Protein AF-A0A947F4V6-F1 (afdb_monomer)

pLDDT: mean 88.83, std 10.09, range [44.06, 98.19]

Sequence (64 aa):
GVERMCSLFKEELTMVMRLMGTPTIADITEDHVLYNNLMTHIPAQARDYLQLDTYEPLRPVTKL

Structure (mmCIF, N/CA/C/O backbone):
data_AF-A0A947F4V6-F1
#
_entry.id   AF-A0A947F4V6-F1
#
loop_
_atom_site.group_PDB
_atom_site.id
_atom_site.type_symbol
_atom_site.label_atom_id
_atom_site.label_alt_id
_atom_site.label_comp_id
_atom_site.label_asym_id
_atom_site.label_entity_id
_atom_site.label_seq_id
_atom_site.pdbx_PDB_ins_code
_atom_site.Cartn_x
_atom_site.Cartn_y
_atom_site.Cartn_z
_atom_site.occupancy
_atom_site.B_iso_or_equiv
_atom_site.auth_seq_id
_atom_site.auth_comp_id
_atom_site.auth_asym_id
_atom_site.auth_atom_id
_atom_site.pdbx_PDB_model_num
ATOM 1 N N . GLY A 1 1 ? 4.482 19.290 7.802 1.00 83.81 1 GLY A N 1
ATOM 2 C CA . GLY A 1 1 ? 4.917 18.323 6.770 1.00 83.81 1 GLY A CA 1
ATOM 3 C C . GLY A 1 1 ? 4.403 16.937 7.092 1.00 83.81 1 GLY A C 1
ATOM 4 O O . GLY A 1 1 ? 3.432 16.509 6.487 1.00 83.81 1 GLY A O 1
ATOM 5 N N . VAL A 1 2 ? 4.999 16.290 8.097 1.00 95.69 2 VAL A N 1
ATOM 6 C CA . VAL A 1 2 ? 4.648 14.931 8.554 1.00 95.69 2 VAL A CA 1
ATOM 7 C C . VAL A 1 2 ? 3.184 14.800 8.977 1.00 95.69 2 VAL A C 1
ATOM 9 O O . VAL A 1 2 ? 2.506 13.895 8.518 1.00 95.69 2 VAL A O 1
ATOM 12 N N . GLU A 1 3 ? 2.655 15.739 9.762 1.00 97.00 3 GLU A N 1
ATOM 13 C CA . GLU A 1 3 ? 1.245 15.696 10.188 1.00 97.00 3 GLU A CA 1
ATOM 14 C C . GLU A 1 3 ? 0.275 15.687 9.003 1.00 97.00 3 GLU A C 1
ATOM 16 O O . GLU A 1 3 ? -0.664 14.901 8.971 1.00 97.00 3 GLU A O 1
ATOM 21 N N . ARG A 1 4 ? 0.552 16.504 7.979 1.00 96.44 4 ARG A N 1
ATOM 22 C CA . ARG A 1 4 ? -0.251 16.542 6.752 1.00 96.44 4 ARG A CA 1
ATOM 23 C C . ARG A 1 4 ? -0.179 15.218 5.989 1.00 96.44 4 ARG A C 1
ATOM 25 O O . ARG A 1 4 ?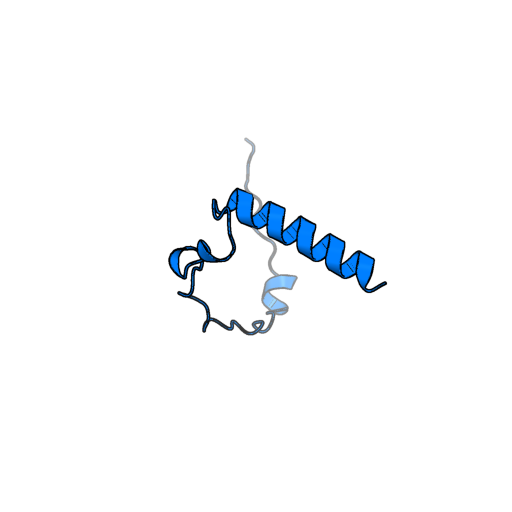 -1.193 14.778 5.464 1.00 96.44 4 ARG A O 1
ATOM 32 N N . MET A 1 5 ? 0.993 14.587 5.946 1.00 97.69 5 MET A N 1
ATOM 33 C CA . MET A 1 5 ? 1.165 13.263 5.344 1.00 97.69 5 MET A CA 1
ATOM 34 C C . MET A 1 5 ? 0.363 12.198 6.106 1.00 97.69 5 MET A C 1
ATOM 36 O O . MET A 1 5 ? -0.335 11.406 5.482 1.00 97.69 5 MET A O 1
ATOM 40 N N . CYS A 1 6 ? 0.400 12.216 7.441 1.00 98.00 6 CYS A N 1
ATOM 41 C CA . CYS A 1 6 ? -0.380 11.296 8.270 1.00 98.00 6 CYS A CA 1
ATOM 42 C C . CYS A 1 6 ? -1.891 11.485 8.077 1.00 98.00 6 CYS A C 1
ATOM 44 O O . CYS A 1 6 ? -2.623 10.498 8.012 1.00 98.00 6 CYS A O 1
ATOM 46 N N . SER A 1 7 ? -2.359 12.731 7.957 1.00 98.06 7 SER A N 1
ATOM 47 C CA . SER A 1 7 ? -3.771 13.018 7.679 1.00 98.06 7 SER A CA 1
ATOM 48 C C . SER A 1 7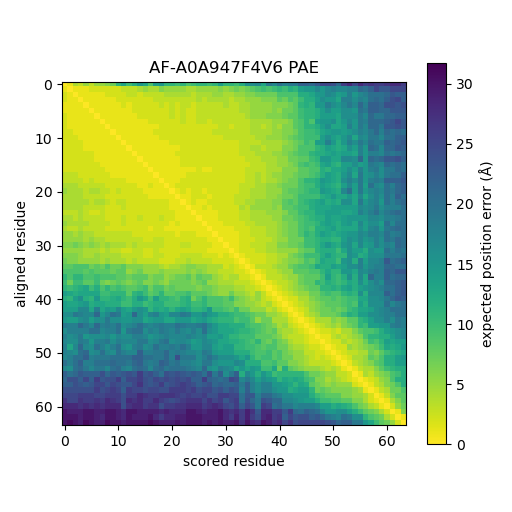 ? -4.204 12.482 6.317 1.00 98.06 7 SER A C 1
ATOM 50 O O . SER A 1 7 ? -5.218 11.796 6.245 1.00 98.06 7 SER A O 1
ATOM 52 N N . LEU A 1 8 ? -3.409 12.715 5.266 1.00 98.19 8 LEU A N 1
ATOM 53 C CA . LEU A 1 8 ? -3.698 12.200 3.922 1.00 98.19 8 LEU A CA 1
ATOM 54 C C . LEU A 1 8 ? -3.757 10.672 3.903 1.00 98.19 8 LEU A C 1
ATOM 56 O O . LEU A 1 8 ? -4.731 10.099 3.428 1.00 98.19 8 LEU A O 1
ATOM 60 N N . PHE A 1 9 ? -2.765 10.016 4.508 1.00 97.94 9 PHE A N 1
ATOM 61 C CA . PHE A 1 9 ? -2.748 8.560 4.618 1.00 97.94 9 PHE A CA 1
ATOM 62 C C . PHE A 1 9 ? -3.996 8.024 5.331 1.00 97.94 9 PHE A C 1
ATOM 64 O O . PHE A 1 9 ? -4.617 7.067 4.874 1.00 97.94 9 PHE A O 1
ATOM 71 N N . LYS A 1 10 ? -4.399 8.662 6.438 1.00 97.25 10 LYS A N 1
ATOM 72 C CA . LYS A 1 10 ? -5.609 8.285 7.174 1.00 97.25 10 LYS A CA 1
ATOM 73 C C . LYS A 1 10 ? -6.865 8.432 6.312 1.00 97.25 10 LYS A C 1
ATOM 75 O O . LYS A 1 10 ? -7.721 7.548 6.346 1.00 97.25 10 LYS A O 1
ATOM 80 N N . GLU A 1 11 ? -7.004 9.541 5.592 1.00 97.94 11 GLU A N 1
ATOM 81 C CA . GLU A 1 11 ? -8.165 9.820 4.740 1.00 97.94 11 GLU A CA 1
ATOM 82 C C . GLU A 1 11 ? -8.279 8.803 3.599 1.00 97.94 11 GLU A C 1
ATOM 84 O O . GLU A 1 11 ? -9.340 8.198 3.425 1.00 97.94 11 GLU A O 1
ATOM 89 N N . GLU A 1 12 ? -7.176 8.547 2.893 1.00 98.00 12 GLU A N 1
ATOM 90 C CA . GLU A 1 12 ? -7.120 7.575 1.798 1.00 98.00 12 GLU A CA 1
ATOM 91 C C . GLU A 1 12 ? -7.404 6.153 2.287 1.00 98.00 12 GLU A C 1
ATOM 93 O O . GLU A 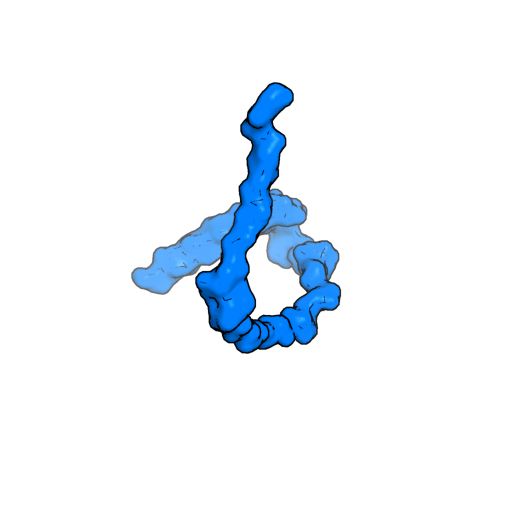1 12 ? -8.278 5.478 1.737 1.00 98.00 12 GLU A O 1
ATOM 98 N N . LEU A 1 13 ? -6.749 5.717 3.370 1.00 97.38 13 LEU A N 1
ATOM 99 C CA . LEU A 1 13 ? -6.974 4.391 3.946 1.00 97.38 13 LEU A CA 1
ATOM 100 C C . LEU A 1 13 ? -8.436 4.215 4.377 1.00 97.38 13 LEU A C 1
ATOM 102 O O . LEU A 1 13 ? -9.052 3.203 4.056 1.00 97.38 13 LEU A O 1
ATOM 106 N N . THR A 1 14 ? -9.020 5.214 5.047 1.00 97.44 14 THR A N 1
ATOM 107 C CA . THR A 1 14 ? -10.422 5.155 5.497 1.00 97.44 14 THR A CA 1
ATOM 108 C C . THR A 1 14 ? -11.388 5.067 4.315 1.00 97.44 14 THR A C 1
ATOM 110 O O . THR A 1 14 ? -12.373 4.327 4.371 1.00 97.44 14 THR A O 1
ATOM 113 N N . MET A 1 15 ? -11.131 5.817 3.240 1.00 98.06 15 MET A N 1
ATOM 114 C CA . MET A 1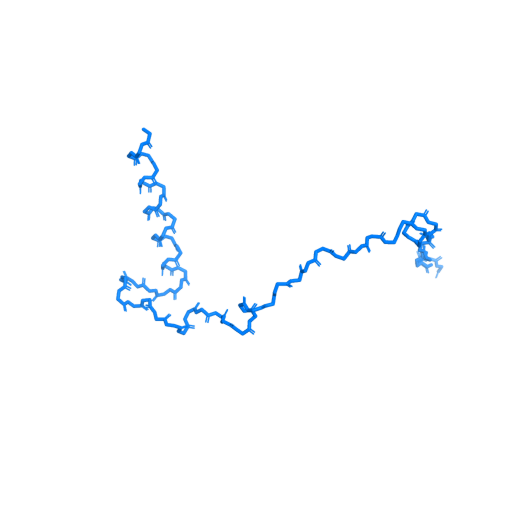 15 ? -11.947 5.774 2.027 1.00 98.06 15 MET A CA 1
ATOM 115 C C . MET A 1 15 ? -11.884 4.392 1.368 1.00 98.06 15 MET A C 1
ATOM 117 O O . MET A 1 15 ? -12.929 3.824 1.052 1.00 98.06 15 MET A O 1
ATOM 121 N N . VAL A 1 16 ? -10.686 3.827 1.208 1.00 97.50 16 VAL A N 1
ATOM 122 C CA . VAL A 1 16 ? -10.499 2.508 0.586 1.00 97.50 16 VAL A CA 1
ATOM 123 C C . VAL A 1 16 ? -11.110 1.402 1.447 1.00 97.50 16 VAL A C 1
ATOM 125 O O . VAL A 1 16 ? -11.841 0.567 0.924 1.00 97.50 16 VAL A O 1
ATOM 128 N N . MET A 1 17 ? -10.924 1.446 2.768 1.00 97.81 17 MET A N 1
ATOM 129 C CA . MET A 1 17 ? -11.549 0.505 3.706 1.00 97.81 17 MET A CA 1
ATOM 130 C C . MET A 1 17 ? -13.082 0.483 3.588 1.00 97.81 17 MET A C 1
ATOM 132 O O . MET A 1 17 ? -13.693 -0.582 3.641 1.00 97.81 17 MET A O 1
ATOM 136 N N . ARG A 1 18 ? -13.724 1.638 3.354 1.00 96.62 18 ARG A N 1
ATOM 137 C CA . ARG A 1 18 ? -15.177 1.701 3.108 1.00 96.62 18 ARG A CA 1
ATOM 138 C C . ARG A 1 18 ? -15.587 1.055 1.788 1.00 96.62 18 ARG A C 1
ATOM 140 O O . ARG A 1 18 ? -16.631 0.417 1.742 1.00 96.62 18 ARG A O 1
ATOM 147 N N . LEU A 1 19 ? -14.788 1.227 0.737 1.00 96.50 19 LEU A N 1
ATOM 148 C CA . LEU A 1 19 ? -15.053 0.633 -0.577 1.00 96.50 19 LEU A CA 1
ATOM 149 C C . LEU A 1 19 ? -14.842 -0.886 -0.571 1.00 96.50 19 LEU A C 1
ATOM 151 O O . LEU A 1 19 ? -15.585 -1.600 -1.236 1.00 96.50 19 LEU A O 1
ATOM 155 N N . MET A 1 20 ? -13.865 -1.371 0.200 1.00 95.19 20 MET A N 1
ATOM 156 C CA . MET A 1 20 ? -13.597 -2.803 0.380 1.00 95.19 20 MET A CA 1
ATOM 157 C C . MET A 1 20 ? -14.570 -3.483 1.353 1.00 95.19 20 MET A C 1
ATOM 159 O O . MET A 1 20 ? -14.650 -4.704 1.367 1.00 95.19 20 MET A O 1
ATOM 163 N N . GLY A 1 21 ? -15.314 -2.718 2.160 1.00 95.69 21 GLY A N 1
ATOM 164 C CA . GLY A 1 21 ? -16.220 -3.268 3.172 1.00 95.69 21 GLY A CA 1
ATOM 165 C C . GLY A 1 21 ? -15.521 -3.746 4.450 1.00 95.69 21 GLY A C 1
ATOM 166 O O . GLY A 1 21 ? -16.089 -4.555 5.176 1.00 95.69 21 GLY A O 1
ATOM 167 N N . THR A 1 22 ? -14.323 -3.236 4.751 1.00 97.00 22 THR A N 1
ATOM 168 C CA . THR A 1 22 ? -13.516 -3.589 5.932 1.00 97.00 22 THR A CA 1
ATOM 169 C C . THR A 1 22 ? -13.605 -2.470 6.984 1.00 97.00 22 THR A C 1
ATOM 171 O O . THR A 1 22 ? -12.833 -1.509 6.910 1.00 97.00 22 THR A O 1
ATOM 174 N N . PRO A 1 23 ? -14.558 -2.497 7.938 1.00 94.62 23 PRO A N 1
ATOM 175 C CA . PRO A 1 23 ? -14.777 -1.388 8.875 1.00 94.62 23 PRO A CA 1
ATOM 176 C C . PRO A 1 23 ? -13.629 -1.184 9.874 1.00 94.62 23 PRO A C 1
ATOM 178 O O . PRO A 1 23 ? -13.454 -0.074 10.385 1.00 94.62 23 PRO A O 1
ATOM 181 N N . THR A 1 24 ? -12.833 -2.218 10.143 1.00 96.31 24 THR A N 1
ATOM 182 C CA . THR A 1 24 ? -11.652 -2.177 11.011 1.00 96.31 24 THR A CA 1
ATOM 183 C C . THR A 1 24 ? -10.427 -2.774 10.317 1.00 96.31 24 THR A C 1
ATOM 185 O O . THR A 1 24 ? -10.535 -3.471 9.312 1.00 96.31 24 THR A O 1
ATOM 188 N N . ILE A 1 25 ? -9.232 -2.513 10.862 1.00 95.88 25 ILE A N 1
ATOM 189 C CA . ILE A 1 25 ? -7.976 -3.080 10.338 1.00 95.88 25 ILE A CA 1
ATOM 190 C C . ILE A 1 25 ? -7.983 -4.617 10.412 1.00 95.88 25 ILE A C 1
ATOM 192 O O . ILE A 1 25 ? -7.395 -5.270 9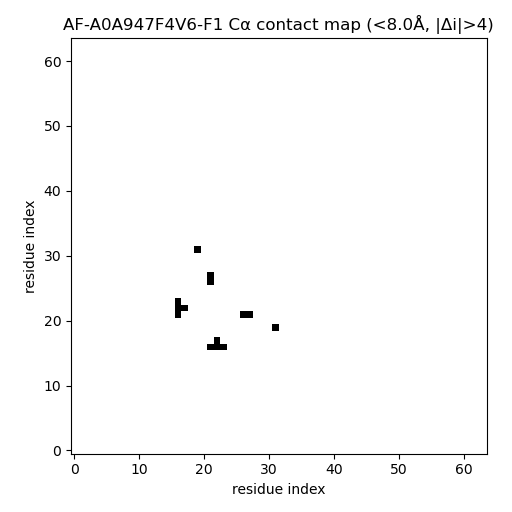.560 1.00 95.88 25 ILE A O 1
ATOM 196 N N . ALA A 1 26 ? -8.662 -5.194 11.409 1.00 96.94 26 ALA A N 1
ATOM 197 C CA . ALA A 1 26 ? -8.741 -6.643 11.585 1.00 96.94 26 ALA A CA 1
ATOM 198 C C . ALA A 1 26 ? -9.574 -7.336 10.495 1.00 96.94 26 ALA A C 1
ATOM 200 O O . ALA A 1 26 ? -9.399 -8.529 10.270 1.00 96.94 26 ALA A O 1
ATOM 201 N N . ASP A 1 27 ? -10.445 -6.592 9.808 1.00 96.44 27 ASP A N 1
ATOM 202 C CA . ASP A 1 27 ? -11.266 -7.122 8.717 1.00 96.44 27 ASP A CA 1
ATOM 203 C C . ASP A 1 27 ? -10.479 -7.238 7.401 1.00 96.44 27 ASP A C 1
ATOM 205 O O . ASP A 1 27 ? -10.971 -7.816 6.437 1.00 96.44 27 ASP A O 1
ATOM 209 N N . ILE A 1 28 ? -9.252 -6.704 7.337 1.00 96.69 28 ILE A N 1
ATOM 210 C CA . ILE A 1 28 ? -8.388 -6.805 6.159 1.00 96.69 28 ILE A CA 1
ATOM 211 C C . ILE A 1 28 ? -7.752 -8.199 6.131 1.00 96.69 28 ILE A C 1
ATOM 213 O O . ILE A 1 28 ? -6.762 -8.470 6.809 1.00 96.69 28 ILE A O 1
ATOM 217 N N . THR A 1 29 ? -8.332 -9.079 5.320 1.00 95.56 29 THR A N 1
ATOM 218 C CA . THR A 1 29 ? -7.854 -10.449 5.075 1.00 95.56 29 THR A CA 1
ATOM 219 C C . THR A 1 29 ? -7.258 -10.616 3.673 1.00 95.56 29 THR A C 1
ATOM 221 O O . THR A 1 29 ? -7.410 -9.746 2.811 1.00 95.56 29 THR A O 1
ATOM 224 N N . GLU A 1 30 ? -6.607 -11.756 3.428 1.00 94.00 30 GLU A N 1
ATOM 225 C CA . GLU A 1 30 ? -6.009 -12.123 2.133 1.00 94.00 30 GLU A CA 1
ATOM 226 C C . GLU A 1 30 ? -7.029 -12.188 0.983 1.00 94.00 30 GLU A C 1
ATOM 228 O O . GLU A 1 30 ? -6.662 -11.959 -0.168 1.00 94.00 30 GLU A O 1
ATOM 233 N N . ASP A 1 31 ? -8.312 -12.406 1.286 1.00 93.44 31 ASP A N 1
ATOM 234 C CA . ASP A 1 31 ? -9.397 -12.461 0.295 1.00 93.44 31 ASP A CA 1
ATOM 235 C C . ASP A 1 31 ? -9.589 -11.135 -0.462 1.00 93.44 31 ASP A C 1
ATOM 237 O O . ASP A 1 31 ? -10.136 -11.111 -1.565 1.00 93.44 31 ASP A O 1
ATOM 241 N N . HIS A 1 32 ? -9.113 -10.021 0.103 1.00 93.12 32 HIS A N 1
ATOM 242 C CA . HIS A 1 32 ? -9.178 -8.699 -0.524 1.00 93.12 32 HIS A CA 1
ATOM 243 C C . HIS A 1 32 ? -8.065 -8.465 -1.558 1.00 93.12 32 HIS A C 1
ATOM 245 O O . HIS A 1 32 ? -8.055 -7.424 -2.219 1.00 93.12 32 HIS A O 1
ATOM 251 N N . VAL A 1 33 ? -7.111 -9.393 -1.702 1.00 91.50 33 VAL A N 1
ATOM 252 C CA . VAL A 1 33 ? -5.920 -9.218 -2.542 1.00 91.50 33 VAL A CA 1
ATOM 253 C C . VAL A 1 33 ? -5.859 -10.290 -3.626 1.00 91.50 33 VAL A C 1
ATOM 255 O O . VAL A 1 33 ? -5.803 -11.487 -3.361 1.00 91.50 33 VAL A O 1
ATOM 258 N N . LEU A 1 34 ? -5.777 -9.857 -4.885 1.00 91.75 34 LEU A N 1
ATOM 259 C CA . LEU A 1 34 ? -5.492 -10.748 -6.009 1.00 91.75 34 LEU A CA 1
ATOM 260 C C . LEU A 1 34 ? -3.975 -10.958 -6.128 1.00 91.75 34 LEU A C 1
ATOM 262 O O . LEU A 1 34 ? -3.264 -10.081 -6.612 1.00 91.75 34 LEU A O 1
ATOM 266 N N . TYR A 1 35 ? -3.473 -12.123 -5.711 1.00 91.56 35 TYR A N 1
ATOM 267 C CA . TYR A 1 35 ? -2.036 -12.454 -5.735 1.00 91.56 35 TYR A CA 1
ATOM 268 C C . TYR A 1 35 ? -1.584 -13.248 -6.975 1.00 91.56 35 TYR A C 1
ATOM 270 O O . TYR A 1 35 ? -0.392 -13.511 -7.147 1.00 91.56 35 TYR A O 1
ATOM 278 N N . ASN A 1 36 ? -2.509 -13.610 -7.870 1.00 89.69 36 ASN A N 1
ATOM 279 C CA . ASN A 1 36 ? -2.262 -14.517 -9.003 1.00 89.69 36 ASN A CA 1
ATOM 280 C C . ASN A 1 36 ? -1.165 -14.048 -9.974 1.00 89.69 36 ASN A C 1
ATOM 282 O O . ASN A 1 36 ? -0.573 -14.862 -10.678 1.00 89.69 36 ASN A O 1
ATOM 286 N N . ASN A 1 37 ? -0.896 -12.746 -10.031 1.00 88.88 37 ASN A N 1
ATOM 287 C CA . ASN A 1 37 ? 0.076 -12.127 -10.931 1.00 88.88 37 ASN A CA 1
ATOM 288 C C . ASN A 1 37 ? 1.204 -11.398 -10.184 1.00 88.88 37 ASN A C 1
ATOM 290 O O . ASN A 1 37 ? 1.915 -10.599 -10.790 1.00 88.88 37 ASN A O 1
ATOM 294 N N . LEU A 1 38 ? 1.411 -11.679 -8.892 1.00 88.00 38 LEU A N 1
ATOM 295 C CA . LEU A 1 38 ? 2.437 -10.996 -8.095 1.00 88.00 38 LEU A CA 1
ATOM 296 C C . LEU A 1 38 ? 3.859 -11.229 -8.643 1.00 88.00 38 LEU A C 1
ATOM 298 O O . LEU A 1 38 ? 4.714 -10.354 -8.563 1.00 88.00 38 LEU A O 1
ATOM 302 N N . MET A 1 39 ? 4.096 -12.400 -9.243 1.00 87.12 39 MET A N 1
ATOM 303 C CA . MET A 1 39 ? 5.366 -12.768 -9.887 1.00 87.12 39 MET A CA 1
ATOM 304 C C . MET A 1 39 ? 5.478 -12.279 -11.338 1.00 87.12 39 MET A C 1
ATOM 306 O O . MET A 1 39 ? 6.529 -12.427 -11.963 1.00 87.12 39 MET A O 1
ATOM 310 N N . THR A 1 40 ? 4.411 -11.718 -11.909 1.00 88.44 40 THR A N 1
ATOM 311 C CA . THR A 1 40 ? 4.361 -11.313 -13.316 1.00 88.44 40 THR A CA 1
ATOM 312 C C . THR A 1 40 ? 5.030 -9.953 -13.501 1.00 88.44 40 THR A C 1
ATOM 314 O O . THR A 1 40 ? 4.389 -8.939 -13.764 1.00 88.44 40 THR A O 1
ATOM 317 N N . HIS A 1 41 ? 6.355 -9.930 -13.380 1.00 84.94 41 HIS A N 1
ATOM 318 C CA . HIS A 1 41 ? 7.157 -8.782 -13.775 1.00 84.94 41 HIS A CA 1
ATOM 319 C C . HIS A 1 41 ? 7.374 -8.823 -15.292 1.00 84.94 41 HIS A C 1
ATOM 321 O O . HIS A 1 41 ? 8.236 -9.551 -15.785 1.00 84.94 41 HIS A O 1
ATOM 327 N N . ILE A 1 42 ? 6.577 -8.058 -16.041 1.00 85.62 42 ILE A N 1
ATOM 328 C CA . ILE A 1 42 ? 6.738 -7.919 -17.493 1.00 85.62 42 ILE A CA 1
ATOM 329 C C . ILE A 1 42 ? 7.734 -6.780 -17.738 1.00 85.62 42 ILE A C 1
ATOM 331 O O . ILE A 1 42 ? 7.365 -5.616 -17.565 1.00 85.62 42 ILE A O 1
ATOM 335 N N . PRO A 1 43 ? 8.995 -7.067 -18.113 1.00 84.38 43 PRO A N 1
ATOM 336 C CA . PRO A 1 43 ? 9.908 -6.008 -18.509 1.00 84.38 43 PRO A CA 1
ATOM 337 C C . PRO A 1 43 ? 9.362 -5.315 -19.759 1.00 84.38 43 PRO A C 1
ATOM 339 O O . PRO A 1 43 ? 8.721 -5.949 -20.602 1.00 84.38 43 PRO A O 1
ATOM 342 N N . ALA A 1 44 ? 9.637 -4.019 -19.895 1.00 83.25 44 ALA A N 1
ATOM 343 C CA . ALA A 1 44 ? 9.314 -3.301 -21.119 1.00 83.25 44 ALA A CA 1
ATOM 344 C C . ALA A 1 44 ? 9.937 -4.039 -22.314 1.00 83.25 44 ALA A C 1
ATOM 346 O O . ALA A 1 44 ? 11.150 -4.253 -22.361 1.00 83.25 44 ALA A O 1
ATOM 347 N N . GLN A 1 45 ? 9.097 -4.471 -23.256 1.00 83.69 45 GLN A N 1
ATOM 348 C CA . GLN A 1 45 ? 9.575 -5.108 -24.476 1.00 83.69 45 GLN A CA 1
ATOM 349 C C . GLN A 1 45 ? 10.283 -4.074 -25.352 1.00 83.69 45 GLN A C 1
ATOM 351 O O . GLN A 1 45 ? 9.943 -2.888 -25.339 1.00 83.69 45 GLN A O 1
ATOM 356 N N . ALA A 1 46 ? 11.274 -4.525 -26.120 1.00 85.25 46 ALA A N 1
ATOM 357 C CA . ALA A 1 46 ? 11.917 -3.675 -27.107 1.00 85.25 46 ALA A CA 1
ATOM 358 C C . ALA A 1 46 ? 10.863 -3.175 -28.106 1.00 85.25 46 ALA A C 1
ATOM 360 O O . ALA A 1 46 ? 10.112 -3.964 -28.680 1.00 85.25 46 ALA A O 1
ATOM 361 N N . ARG A 1 47 ? 10.793 -1.855 -28.288 1.00 84.50 47 ARG A N 1
ATOM 362 C CA . ARG A 1 47 ? 9.889 -1.236 -29.255 1.00 84.50 47 ARG A CA 1
ATOM 363 C C . ARG A 1 47 ? 10.395 -1.521 -30.667 1.00 84.50 47 ARG A C 1
ATOM 365 O O . ARG A 1 47 ? 11.527 -1.166 -30.989 1.00 84.50 47 ARG A O 1
ATOM 372 N N . ASP A 1 48 ? 9.546 -2.101 -31.509 1.00 84.31 48 ASP A N 1
ATOM 373 C CA . ASP A 1 48 ? 9.822 -2.220 -32.940 1.00 84.31 48 ASP A CA 1
ATOM 374 C C . ASP A 1 48 ? 9.509 -0.890 -33.638 1.00 84.31 48 ASP A C 1
ATOM 376 O O . ASP A 1 48 ? 8.358 -0.573 -33.941 1.00 84.31 48 ASP A O 1
ATOM 380 N N . TYR A 1 49 ? 10.548 -0.084 -33.849 1.00 84.44 49 TYR A N 1
ATOM 381 C CA . TYR A 1 49 ? 10.436 1.200 -34.539 1.00 84.44 49 TYR A CA 1
ATOM 382 C C . TYR A 1 49 ? 10.081 1.036 -36.020 1.00 84.44 49 TYR A C 1
ATOM 384 O O . TYR A 1 49 ? 9.306 1.822 -36.552 1.00 84.44 49 TYR A O 1
ATOM 392 N N . LEU A 1 50 ? 10.591 -0.004 -36.689 1.00 83.00 50 LEU A N 1
ATOM 393 C CA . LEU A 1 50 ? 10.393 -0.176 -38.129 1.00 83.00 50 LEU A CA 1
ATOM 394 C C . LEU A 1 50 ? 8.932 -0.473 -38.450 1.00 83.00 50 LEU A C 1
ATOM 396 O O . LEU A 1 50 ? 8.360 0.134 -39.358 1.00 83.00 50 LEU A O 1
ATOM 400 N N . GLN A 1 51 ? 8.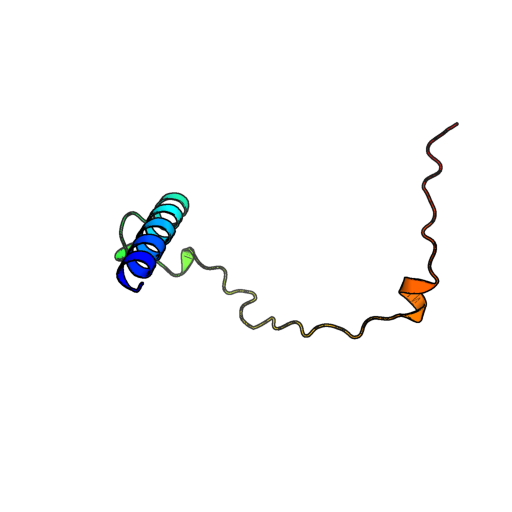317 -1.377 -37.688 1.00 81.06 51 GLN A N 1
ATOM 401 C CA . GLN A 1 51 ? 6.909 -1.703 -37.872 1.00 81.06 51 GLN A CA 1
ATOM 402 C C . GLN A 1 51 ? 6.003 -0.533 -37.465 1.00 81.06 51 GLN A C 1
ATOM 404 O O . GLN A 1 51 ? 5.097 -0.181 -38.219 1.00 81.06 51 GLN A O 1
ATOM 409 N N . LEU A 1 52 ? 6.227 0.069 -36.291 1.00 81.44 52 LEU A N 1
ATOM 410 C CA . LEU A 1 52 ? 5.336 1.105 -35.756 1.00 81.44 52 LEU A CA 1
ATOM 411 C C . LEU A 1 52 ? 5.381 2.415 -36.546 1.00 81.44 52 LEU A C 1
ATOM 413 O O . LEU A 1 52 ? 4.349 3.073 -36.650 1.00 81.44 52 LEU A O 1
ATOM 417 N N . ASP A 1 53 ? 6.538 2.783 -37.095 1.00 82.19 53 ASP A N 1
ATOM 418 C CA . ASP A 1 53 ? 6.693 4.061 -37.796 1.00 82.19 53 ASP A CA 1
ATOM 419 C C . ASP A 1 53 ? 6.309 3.959 -39.286 1.00 82.19 53 ASP A C 1
ATOM 421 O O . ASP A 1 53 ? 5.984 4.970 -39.906 1.00 82.19 53 ASP A O 1
ATOM 425 N N . THR A 1 54 ? 6.305 2.750 -39.864 1.00 80.12 54 THR A N 1
ATOM 426 C CA . THR A 1 54 ? 5.981 2.531 -41.290 1.00 80.12 54 THR A CA 1
ATOM 427 C C . THR A 1 54 ? 4.536 2.073 -41.513 1.00 80.12 54 THR A C 1
ATOM 429 O O . THR A 1 54 ? 3.985 2.269 -42.596 1.00 80.12 54 THR A O 1
ATOM 432 N N . TYR A 1 55 ? 3.903 1.434 -40.527 1.00 80.25 55 TYR A N 1
ATOM 433 C CA . TYR A 1 55 ? 2.560 0.884 -40.699 1.00 80.25 55 TYR A CA 1
ATOM 434 C C . TYR A 1 55 ? 1.487 1.984 -40.729 1.00 80.25 55 TYR A C 1
ATOM 436 O O . TYR A 1 55 ? 1.198 2.614 -39.713 1.00 80.25 55 TYR A O 1
ATOM 444 N N . GLU A 1 56 ? 0.830 2.165 -41.878 1.00 79.25 56 GLU A N 1
ATOM 445 C CA . GLU A 1 56 ? -0.398 2.958 -41.985 1.00 79.25 56 GLU A CA 1
ATOM 446 C C . GLU A 1 56 ? -1.623 2.030 -41.842 1.00 79.25 56 GLU A C 1
ATOM 448 O O . GLU A 1 56 ? -1.872 1.200 -42.721 1.00 79.25 56 GLU A O 1
ATOM 453 N N . PRO A 1 57 ? -2.400 2.113 -40.743 1.00 77.38 57 PRO A N 1
ATOM 454 C CA . PRO A 1 57 ? -3.547 1.237 -40.543 1.00 77.38 57 PRO A CA 1
ATOM 455 C C . PRO A 1 57 ? -4.633 1.494 -41.592 1.00 77.38 57 PRO A C 1
ATOM 457 O O . PRO A 1 57 ? -5.020 2.637 -41.848 1.00 77.38 57 PRO A O 1
ATOM 460 N N . LEU A 1 58 ? -5.178 0.407 -42.148 1.00 79.38 58 LEU A N 1
ATOM 461 C CA . LEU A 1 58 ? -6.321 0.451 -43.058 1.00 7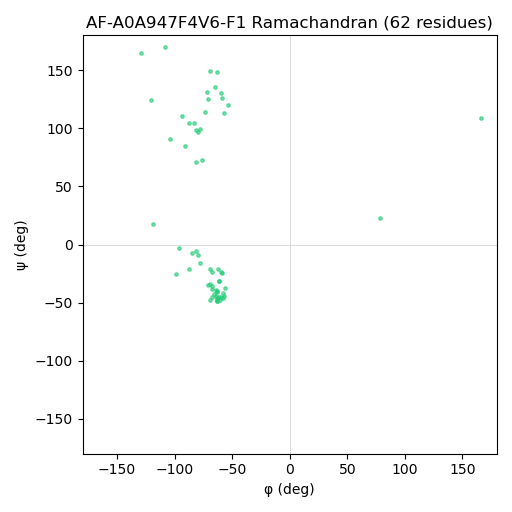9.38 58 LEU A CA 1
ATOM 462 C C . LEU A 1 58 ? -7.498 1.150 -42.369 1.00 79.38 58 LEU A C 1
ATOM 464 O O . LEU A 1 58 ? -8.058 0.647 -41.392 1.00 79.38 58 LEU A O 1
ATOM 468 N N . ARG A 1 59 ? -7.876 2.328 -42.872 1.00 80.06 59 ARG A N 1
ATOM 469 C CA . ARG A 1 59 ? -9.033 3.062 -42.354 1.00 80.06 59 ARG A CA 1
ATOM 470 C C . ARG A 1 59 ? -10.303 2.324 -42.782 1.00 80.06 59 ARG A C 1
ATOM 472 O O . ARG A 1 59 ? -10.422 1.987 -43.962 1.00 80.06 59 ARG A O 1
ATOM 479 N N . PRO A 1 60 ? -11.254 2.066 -41.869 1.00 77.94 60 PRO A N 1
ATOM 480 C CA . PRO A 1 60 ? -12.509 1.440 -42.248 1.00 77.94 60 PRO A CA 1
ATOM 481 C C . PRO A 1 60 ? -13.226 2.318 -43.278 1.00 77.94 60 PRO A C 1
ATOM 483 O O . PRO A 1 60 ? -13.389 3.524 -43.079 1.00 77.94 60 PRO A O 1
ATOM 486 N N . VAL A 1 61 ? -13.658 1.706 -44.382 1.00 73.19 61 VAL A N 1
ATOM 487 C CA . VAL A 1 61 ? -14.515 2.349 -45.384 1.00 73.19 61 VAL A CA 1
ATOM 488 C C . VAL A 1 61 ? -15.932 2.402 -44.817 1.00 73.19 61 VAL A C 1
ATOM 490 O O . VAL A 1 61 ? -16.815 1.645 -45.202 1.00 73.19 61 VAL A O 1
ATOM 493 N N . THR A 1 62 ? -16.164 3.279 -43.846 1.00 72.75 62 THR A N 1
ATOM 494 C CA . THR A 1 62 ? -17.519 3.663 -43.448 1.00 72.75 62 THR A CA 1
ATOM 495 C C . THR A 1 62 ? -17.918 4.877 -44.268 1.00 72.75 62 THR A C 1
ATOM 497 O O . THR A 1 62 ? -17.719 6.013 -43.835 1.00 72.75 62 THR A O 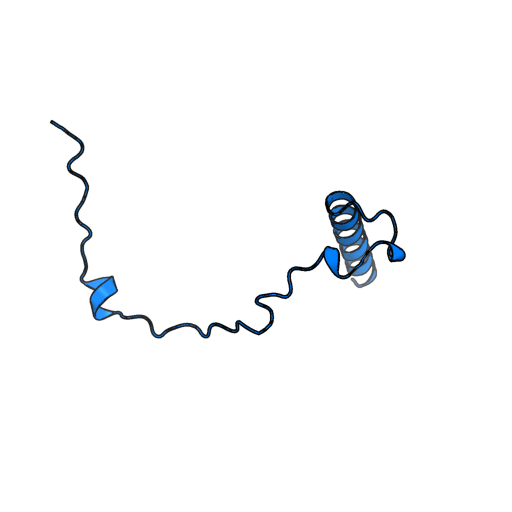1
ATOM 500 N N . LYS A 1 63 ? -18.428 4.609 -45.478 1.00 57.22 63 LYS A N 1
ATOM 501 C CA . LYS A 1 63 ? -19.493 5.343 -46.190 1.00 57.22 63 LYS A CA 1
ATOM 502 C C . LYS A 1 63 ? -19.533 4.915 -47.658 1.00 57.22 63 LYS A C 1
ATOM 504 O O . LYS A 1 63 ? -18.654 5.304 -48.422 1.00 57.22 63 LYS A O 1
ATOM 509 N N . LEU A 1 64 ? -20.584 4.181 -48.016 1.00 44.06 64 LEU A N 1
ATOM 510 C CA . LEU A 1 64 ? -21.435 4.407 -49.187 1.00 44.06 64 LEU A CA 1
ATOM 511 C C . LEU A 1 64 ? -22.830 3.879 -48.842 1.00 44.06 64 LEU A C 1
ATOM 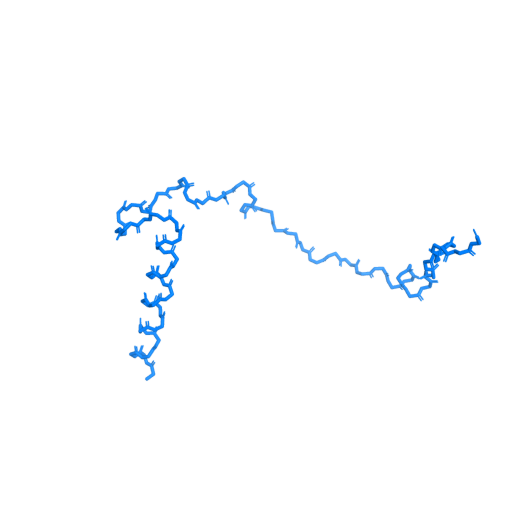513 O O . LEU A 1 64 ? -22.900 2.729 -48.356 1.00 44.06 64 LEU A O 1
#

Mean predicted aligned error: 10.26 Å

Solvent-accessible surface area (backbone atoms only — not comparable to full-atom values): 4419 Å² total; per-residue (Å²): 110,69,68,60,50,53,50,51,52,52,53,53,50,53,52,49,29,62,76,72,69,28,94,46,80,86,58,67,54,72,89,82,55,88,63,93,58,75,84,66,78,77,73,87,72,86,78,62,59,70,61,66,75,65,63,76,79,85,73,81,86,85,82,133

Foldseek 3Di:
DVVVVVVVVVVVVCVVCVVLVNNDPVSDDPVSDDCVCVVVPDPDDDDDCVCVVPDDDDDDPPDD

Secondary structure (DSSP, 8-state):
-HHHHHHHHHHHHHHHHHHHT-SSGGG--GGG---TTTT---PPPPP-HHHHHH----------

Radius of gyration: 23.19 Å; Cα contacts (8 Å, |Δi|>4): 7; chains: 1; bounding box: 33×33×61 Å